Protein AF-U3PXP0-F1 (afdb_monomer_lite)

Radius of gyration: 15.3 Å; chains: 1; bounding box: 30×30×34 Å

InterPro domains:
  IPR000971 Globin [PS01033] (2-51)
  IPR002338 Hemoglobin, alpha-type [PR00612] (16-28)
  IPR002338 Hemoglobin, alpha-type [PR00612] (33-43)
  IPR002338 Hemoglobin, alpha-type [PR00612] (48-51)
  IPR009050 Globin-like superfamily [SSF46458] (1-49)
  IPR012292 Globin/Protoglobin [G3DSA:1.10.490.10] (2-51)
  IPR050056 Hemoglobin and related oxygen transporters [PTHR11442] (1-51)

Foldseek 3Di:
DDDDPVNVVVVVVVVVVCPPVPVVVVVVVVLCCCVVPVVVCVVVVPDDNDD

Organism: Homo sapiens (NCBI:txid9606)

Structure (mmCIF, N/CA/C/O backbone):
data_AF-U3PXP0-F1
#
_entry.id   AF-U3PXP0-F1
#
loop_
_atom_site.group_PDB
_atom_site.id
_atom_site.type_symbol
_atom_site.label_atom_id
_atom_site.label_alt_id
_atom_site.label_comp_id
_atom_site.label_asym_id
_atom_site.label_entity_id
_atom_site.label_seq_id
_atom_site.pdbx_PDB_ins_code
_atom_site.Cartn_x
_atom_site.Cartn_y
_atom_site.Cartn_z
_atom_site.occupancy
_atom_site.B_iso_or_equiv
_atom_site.auth_seq_id
_atom_site.auth_comp_id
_atom_site.auth_asym_id
_atom_site.auth_atom_id
_atom_site.pdbx_PDB_model_num
ATOM 1 N N . MET A 1 1 ? 7.485 18.272 -9.091 1.00 76.69 1 MET A N 1
ATOM 2 C CA . MET A 1 1 ? 8.219 17.020 -8.805 1.00 76.69 1 MET A CA 1
ATOM 3 C C . MET A 1 1 ? 7.625 15.931 -9.687 1.00 76.69 1 MET A C 1
ATOM 5 O O . MET A 1 1 ? 6.416 15.753 -9.645 1.00 76.69 1 MET A O 1
ATOM 9 N N . VAL A 1 2 ? 8.418 15.293 -10.551 1.00 93.25 2 VAL A N 1
ATOM 10 C CA . VAL A 1 2 ? 7.966 14.238 -11.478 1.00 93.25 2 VAL A CA 1
ATOM 11 C C . VAL A 1 2 ? 9.017 13.135 -11.522 1.00 93.25 2 VAL A C 1
ATOM 13 O O . VAL A 1 2 ? 10.198 13.421 -11.354 1.00 93.25 2 VAL A O 1
ATOM 16 N N . LEU A 1 3 ? 8.589 11.891 -11.733 1.00 97.00 3 LEU A N 1
ATOM 17 C CA . LEU A 1 3 ? 9.498 10.756 -11.882 1.00 97.00 3 LEU A CA 1
ATOM 18 C C . LEU A 1 3 ? 10.182 10.789 -13.249 1.00 97.00 3 LEU A C 1
ATOM 20 O O . LEU A 1 3 ? 9.505 10.797 -14.289 1.00 97.00 3 LEU A O 1
ATOM 24 N N . TYR A 1 4 ? 11.510 10.738 -13.244 1.00 97.56 4 TYR A N 1
ATOM 25 C CA . TYR A 1 4 ? 12.309 10.580 -14.449 1.00 97.56 4 TYR A CA 1
ATOM 26 C C . TYR A 1 4 ? 12.161 9.158 -15.014 1.00 97.56 4 TYR A C 1
ATOM 28 O O . TYR A 1 4 ? 11.713 8.241 -14.316 1.00 97.56 4 TYR A O 1
ATOM 36 N N . PRO A 1 5 ? 12.529 8.926 -16.288 1.00 98.25 5 PRO A N 1
ATOM 37 C CA . PRO A 1 5 ? 12.471 7.590 -16.879 1.00 98.25 5 PRO A CA 1
ATOM 38 C C . PRO A 1 5 ? 13.223 6.531 -16.061 1.00 98.25 5 PRO A C 1
ATOM 40 O O . PRO A 1 5 ? 12.710 5.428 -15.887 1.00 98.25 5 PRO A O 1
ATOM 43 N N . ALA A 1 6 ? 14.386 6.883 -15.502 1.00 98.31 6 ALA A N 1
ATOM 44 C CA . ALA A 1 6 ? 15.168 5.990 -14.648 1.00 98.31 6 ALA A CA 1
ATOM 45 C C . ALA A 1 6 ? 14.409 5.586 -13.371 1.00 98.31 6 ALA A C 1
ATOM 47 O O . ALA A 1 6 ? 14.369 4.403 -13.039 1.00 98.31 6 ALA A O 1
ATOM 48 N N . ASP A 1 7 ? 13.725 6.526 -12.712 1.00 98.44 7 ASP A N 1
ATOM 49 C CA . ASP A 1 7 ? 12.926 6.237 -11.514 1.00 98.44 7 ASP A CA 1
ATOM 50 C C . ASP A 1 7 ? 11.811 5.235 -11.826 1.00 98.44 7 ASP A C 1
ATOM 52 O O . ASP A 1 7 ? 11.602 4.265 -11.098 1.00 98.44 7 ASP A O 1
ATOM 56 N N . LYS A 1 8 ? 11.121 5.425 -12.957 1.00 98.50 8 LYS A N 1
ATOM 57 C CA . LYS A 1 8 ? 10.058 4.514 -13.407 1.00 98.50 8 LYS A CA 1
ATOM 58 C C . LYS A 1 8 ? 10.602 3.115 -13.687 1.00 98.50 8 LYS A C 1
ATOM 60 O O . LYS A 1 8 ? 9.942 2.136 -13.344 1.00 98.50 8 LYS A O 1
ATOM 65 N N . THR A 1 9 ? 11.779 3.013 -14.303 1.00 98.69 9 THR A N 1
ATOM 66 C CA . THR A 1 9 ? 12.454 1.728 -14.534 1.00 98.69 9 THR A CA 1
ATOM 67 C C . THR A 1 9 ? 12.784 1.042 -13.213 1.00 98.69 9 THR A C 1
ATOM 69 O O . THR A 1 9 ? 12.468 -0.136 -13.049 1.00 98.69 9 THR A O 1
ATOM 72 N N . ASN A 1 10 ? 13.326 1.781 -12.245 1.0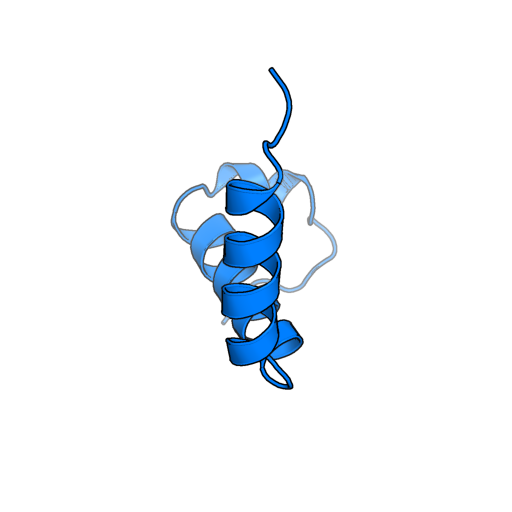0 98.56 10 ASN A N 1
ATOM 73 C CA . ASN A 1 10 ? 13.693 1.241 -10.937 1.00 98.56 10 ASN A CA 1
ATOM 74 C C . ASN A 1 10 ? 12.469 0.744 -10.156 1.00 98.56 10 ASN A C 1
ATOM 76 O O . ASN A 1 10 ? 12.477 -0.381 -9.659 1.00 98.56 10 ASN A O 1
ATOM 80 N N . VAL A 1 11 ? 11.386 1.529 -10.108 1.00 98.50 11 VAL A 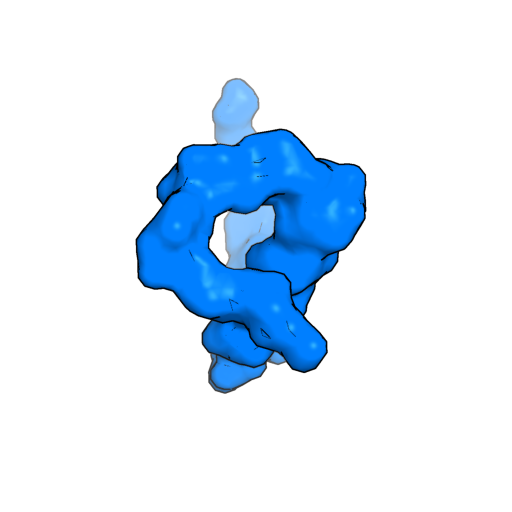N 1
ATOM 81 C 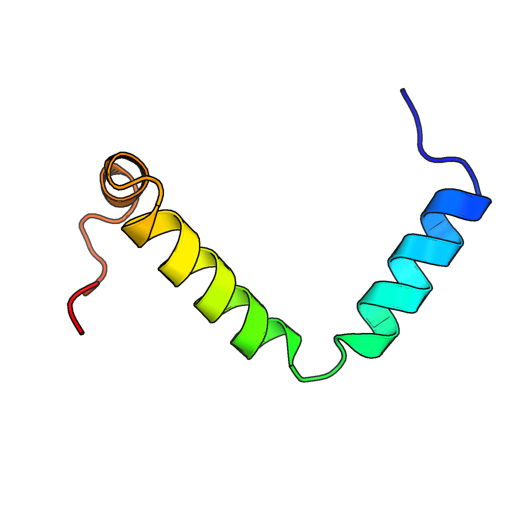CA . VAL A 1 11 ? 10.137 1.130 -9.435 1.00 98.50 11 VAL A CA 1
ATOM 82 C C . VAL A 1 11 ? 9.540 -0.119 -10.082 1.00 98.50 11 VAL A C 1
ATOM 84 O O . VAL A 1 11 ? 9.159 -1.049 -9.374 1.00 98.50 11 VAL A O 1
ATOM 87 N N . LYS A 1 12 ? 9.505 -0.193 -11.420 1.00 98.56 12 LYS A N 1
ATOM 88 C CA . LYS A 1 12 ? 9.018 -1.385 -12.134 1.00 98.56 12 LYS A CA 1
ATOM 89 C C . LYS A 1 12 ? 9.876 -2.618 -11.856 1.00 98.56 12 LYS A C 1
ATOM 91 O O . LYS A 1 12 ? 9.324 -3.695 -11.660 1.00 98.56 12 LYS A O 1
ATOM 96 N N . ALA A 1 13 ? 11.201 -2.469 -11.827 1.00 98.75 13 ALA A N 1
ATOM 97 C CA . ALA A 1 13 ? 12.114 -3.569 -11.533 1.00 98.75 13 ALA A CA 1
ATOM 98 C C . ALA A 1 13 ? 11.919 -4.099 -10.103 1.00 98.75 13 ALA A C 1
ATOM 100 O O . ALA A 1 13 ? 11.803 -5.309 -9.912 1.00 98.75 13 ALA A O 1
ATOM 101 N N . ALA A 1 14 ? 11.814 -3.204 -9.115 1.00 98.62 14 ALA A N 1
ATOM 102 C CA . ALA A 1 14 ? 11.547 -3.573 -7.727 1.00 98.62 14 ALA A CA 1
ATOM 103 C C . ALA A 1 14 ? 10.174 -4.247 -7.572 1.00 98.62 14 ALA A C 1
ATOM 105 O O . ALA A 1 14 ? 10.075 -5.323 -6.986 1.00 98.62 14 ALA A O 1
ATOM 106 N N . TRP A 1 15 ? 9.123 -3.677 -8.170 1.00 98.38 15 TRP A N 1
ATOM 107 C CA . TRP A 1 15 ? 7.778 -4.257 -8.131 1.00 98.38 15 TRP A CA 1
ATOM 108 C C . TRP A 1 15 ? 7.707 -5.624 -8.824 1.00 98.38 15 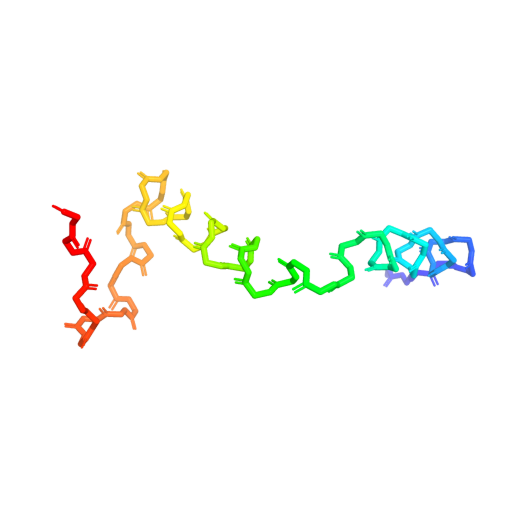TRP A C 1
ATOM 110 O O . TRP A 1 15 ? 7.044 -6.540 -8.344 1.00 98.38 15 TRP A O 1
ATOM 120 N N . GLY A 1 16 ? 8.459 -5.810 -9.912 1.00 98.56 16 GLY A N 1
ATOM 121 C CA . GLY A 1 16 ? 8.604 -7.111 -10.563 1.00 98.56 16 GLY A CA 1
ATOM 122 C C . GLY A 1 16 ? 9.209 -8.183 -9.649 1.00 98.56 16 GLY A C 1
ATOM 123 O O . GLY A 1 16 ? 8.888 -9.357 -9.806 1.00 98.56 16 GLY A O 1
ATOM 124 N N . LYS A 1 17 ? 10.049 -7.800 -8.677 1.00 98.50 17 LYS A N 1
ATOM 125 C CA . LYS A 1 17 ? 10.599 -8.719 -7.666 1.00 98.50 17 LYS A CA 1
ATOM 126 C C . LYS A 1 17 ? 9.641 -9.005 -6.515 1.00 98.50 17 LYS A C 1
ATOM 128 O O . LYS A 1 17 ? 9.697 -10.107 -5.985 1.00 98.50 17 LYS A O 1
ATOM 133 N N . VAL A 1 18 ? 8.758 -8.066 -6.172 1.00 98.38 18 VAL A N 1
ATOM 134 C CA . VAL A 1 18 ? 7.651 -8.315 -5.230 1.00 98.38 18 VAL A CA 1
ATOM 135 C C . VAL A 1 18 ? 6.745 -9.435 -5.759 1.00 98.38 18 VAL A C 1
ATOM 137 O O . VAL A 1 18 ? 6.399 -10.356 -5.022 1.00 98.38 18 VAL A O 1
ATOM 140 N N . GLY A 1 19 ? 6.415 -9.403 -7.055 1.00 97.38 19 GLY A N 1
ATOM 141 C CA . GLY A 1 19 ? 5.758 -10.516 -7.744 1.00 97.38 19 GLY A CA 1
ATOM 142 C C . GLY A 1 19 ? 4.465 -10.981 -7.061 1.00 97.38 19 GLY A C 1
ATOM 143 O O . GLY A 1 19 ? 3.597 -10.173 -6.734 1.00 97.38 19 GLY A O 1
ATOM 144 N N . ALA A 1 20 ? 4.339 -12.295 -6.847 1.00 98.19 20 ALA A N 1
ATOM 145 C CA . ALA A 1 20 ? 3.161 -12.907 -6.226 1.00 98.19 20 ALA A CA 1
ATOM 146 C C . ALA A 1 20 ? 3.012 -12.605 -4.719 1.00 98.19 20 ALA A C 1
ATOM 148 O O . ALA A 1 20 ? 1.931 -12.807 -4.172 1.00 98.19 20 ALA A O 1
ATOM 149 N N . HIS A 1 21 ? 4.048 -12.075 -4.059 1.00 98.44 21 HIS A N 1
ATOM 150 C CA . HIS A 1 21 ? 4.028 -11.748 -2.627 1.00 98.44 21 HIS A CA 1
ATOM 151 C C . HIS A 1 21 ? 3.417 -10.374 -2.323 1.00 98.44 21 HIS A C 1
ATOM 153 O O . HIS A 1 21 ? 3.371 -9.962 -1.168 1.00 98.44 21 HIS A O 1
ATOM 159 N N . ALA A 1 22 ? 2.922 -9.645 -3.330 1.00 98.25 22 ALA A N 1
ATOM 160 C CA . ALA A 1 22 ? 2.360 -8.307 -3.131 1.00 98.25 22 ALA A CA 1
ATOM 161 C C . ALA A 1 22 ? 1.242 -8.268 -2.069 1.00 98.25 22 ALA A C 1
ATOM 163 O O . ALA A 1 22 ? 1.166 -7.311 -1.303 1.00 98.25 22 ALA A O 1
ATOM 164 N N . GLY A 1 23 ? 0.397 -9.305 -2.005 1.00 97.88 23 GLY A N 1
ATOM 165 C CA . GLY A 1 23 ? -0.654 -9.412 -0.987 1.00 97.88 23 GLY A CA 1
ATOM 166 C C . GLY A 1 23 ? -0.099 -9.622 0.425 1.00 97.88 23 GLY A C 1
ATOM 167 O O . GLY A 1 23 ? -0.528 -8.945 1.355 1.00 97.88 23 GLY A O 1
ATOM 168 N N . GLU A 1 24 ? 0.893 -10.504 0.565 1.00 98.31 24 GLU A N 1
ATOM 169 C CA . GLU A 1 24 ? 1.578 -10.800 1.830 1.00 98.31 24 GLU A CA 1
ATOM 170 C C . GLU A 1 24 ? 2.298 -9.558 2.375 1.00 98.31 24 GLU A C 1
ATOM 172 O O . GLU A 1 24 ? 2.052 -9.140 3.504 1.00 98.31 24 GLU A O 1
ATOM 177 N N . TYR A 1 25 ? 3.096 -8.885 1.542 1.00 98.56 25 TYR A N 1
ATOM 178 C CA . TYR A 1 25 ? 3.806 -7.665 1.942 1.00 98.56 25 TYR A CA 1
ATOM 179 C C . TYR A 1 25 ? 2.855 -6.491 2.200 1.00 98.56 25 TYR A C 1
ATOM 181 O O . TYR A 1 25 ? 3.150 -5.622 3.018 1.00 98.56 25 TYR A O 1
ATOM 189 N N . GLY A 1 26 ? 1.702 -6.457 1.526 1.00 98.12 26 GLY A N 1
ATOM 190 C CA . GLY A 1 26 ? 0.648 -5.483 1.798 1.00 98.12 26 GLY A CA 1
ATOM 191 C C . GLY A 1 26 ? 0.042 -5.658 3.192 1.00 98.12 26 GLY A C 1
ATOM 192 O O . GLY A 1 26 ? -0.104 -4.675 3.919 1.00 98.12 26 GLY A O 1
ATOM 193 N N . ALA A 1 27 ? -0.263 -6.897 3.585 1.00 97.69 27 ALA A N 1
ATOM 194 C CA . ALA A 1 27 ? -0.742 -7.206 4.931 1.00 97.69 27 ALA A CA 1
ATOM 195 C C . ALA A 1 27 ? 0.314 -6.860 5.993 1.00 97.69 27 ALA A C 1
ATOM 197 O O . ALA A 1 27 ? 0.003 -6.164 6.959 1.00 97.69 27 ALA A O 1
ATOM 198 N N . GLU A 1 28 ? 1.575 -7.237 5.762 1.00 98.25 28 GLU A N 1
ATOM 199 C CA . GLU A 1 28 ? 2.693 -6.916 6.657 1.00 98.25 28 GLU A CA 1
ATOM 200 C C . GLU A 1 28 ? 2.876 -5.396 6.830 1.00 98.25 28 GLU A C 1
ATOM 202 O O . GLU A 1 28 ? 3.104 -4.900 7.935 1.00 98.25 28 GLU A O 1
ATOM 207 N N . ALA A 1 29 ? 2.748 -4.621 5.749 1.00 98.56 29 ALA A N 1
ATOM 208 C CA . ALA A 1 29 ? 2.838 -3.166 5.814 1.00 98.56 29 ALA A CA 1
ATOM 209 C C . ALA A 1 29 ? 1.710 -2.549 6.660 1.00 98.56 29 ALA A C 1
ATOM 211 O O . ALA A 1 29 ? 1.969 -1.624 7.435 1.00 98.56 29 ALA A O 1
ATOM 212 N N . LEU A 1 30 ? 0.477 -3.062 6.548 1.00 98.12 30 LEU A N 1
ATOM 213 C CA . LEU A 1 30 ? -0.654 -2.622 7.373 1.00 98.12 30 LEU A CA 1
ATOM 214 C C . LEU A 1 30 ? -0.453 -2.982 8.848 1.00 98.12 30 LEU A C 1
ATOM 216 O O . LEU A 1 30 ? -0.646 -2.127 9.711 1.00 98.12 30 LEU A O 1
ATOM 220 N N . GLU A 1 31 ? 0.002 -4.198 9.143 1.00 97.69 31 GLU A N 1
ATOM 221 C CA . GLU A 1 31 ? 0.322 -4.629 10.506 1.00 97.69 31 GLU A CA 1
ATOM 222 C C . GLU A 1 31 ? 1.383 -3.714 11.141 1.00 97.69 31 GLU A C 1
ATOM 224 O O . GLU A 1 31 ? 1.162 -3.123 12.204 1.00 97.69 31 GLU A O 1
ATOM 229 N N . ARG A 1 32 ? 2.502 -3.485 10.438 1.00 98.25 32 ARG A N 1
ATOM 230 C CA . ARG A 1 32 ? 3.559 -2.558 10.877 1.00 98.25 32 ARG A CA 1
ATOM 231 C C . ARG A 1 32 ? 3.026 -1.143 11.094 1.00 98.25 32 ARG A C 1
ATOM 233 O O . ARG A 1 32 ? 3.451 -0.485 12.048 1.00 98.25 32 ARG A O 1
ATOM 240 N N . MET A 1 33 ? 2.109 -0.670 10.246 1.00 98.44 33 MET A N 1
ATOM 241 C CA . MET A 1 33 ? 1.471 0.641 10.386 1.00 98.44 33 MET A CA 1
ATOM 242 C C . MET A 1 33 ? 0.621 0.714 11.658 1.00 98.44 33 MET A C 1
ATOM 244 O O . MET A 1 33 ? 0.763 1.668 12.422 1.00 98.44 33 MET A O 1
ATOM 248 N N . PHE A 1 34 ? -0.219 -0.285 11.926 1.00 97.62 34 PHE A N 1
ATOM 249 C CA . PHE A 1 34 ? -1.085 -0.298 13.107 1.00 97.62 34 PHE A CA 1
ATOM 250 C C . PHE A 1 34 ? -0.308 -0.392 14.423 1.00 97.62 34 PHE A C 1
ATOM 252 O O . PHE A 1 34 ? -0.738 0.192 15.423 1.00 97.62 34 PHE A O 1
ATOM 259 N N . LEU A 1 35 ? 0.828 -1.0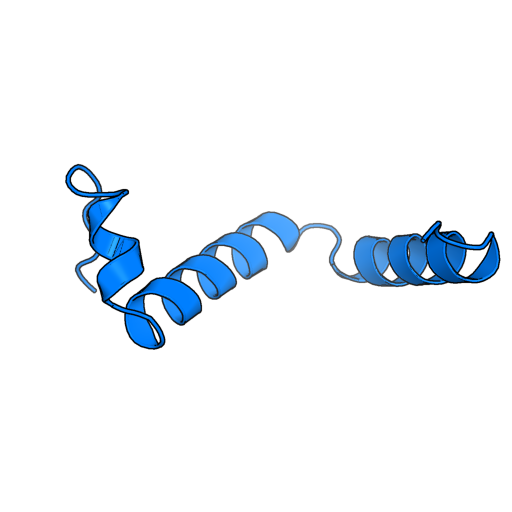94 14.427 1.00 96.88 35 LEU A N 1
ATOM 260 C CA . LEU A 1 35 ? 1.707 -1.211 15.591 1.00 96.88 35 LEU A CA 1
ATOM 261 C C . LEU A 1 35 ? 2.550 0.051 15.807 1.00 96.88 35 LEU A C 1
ATOM 263 O O . LEU A 1 35 ? 2.602 0.574 16.919 1.00 96.88 35 LEU A O 1
ATOM 267 N N . SER A 1 36 ? 3.183 0.565 14.749 1.00 98.44 36 SER A N 1
ATOM 268 C CA . SER A 1 36 ? 4.099 1.715 14.846 1.00 98.44 36 SER A CA 1
ATOM 269 C C . SER A 1 36 ? 3.357 3.045 14.974 1.00 98.44 36 SER A C 1
ATOM 271 O O . SER A 1 36 ? 3.856 3.978 15.602 1.00 98.44 36 SER A O 1
ATOM 273 N N . PHE A 1 37 ? 2.155 3.137 14.398 1.00 98.12 37 PHE A N 1
ATOM 274 C CA . PHE A 1 37 ? 1.327 4.341 14.377 1.00 98.12 37 PHE A CA 1
ATOM 275 C C . PHE A 1 37 ? -0.110 4.023 14.821 1.00 98.12 37 PHE A C 1
ATOM 277 O O . PHE A 1 37 ? -1.028 4.015 13.996 1.00 98.12 37 PHE A O 1
ATOM 284 N N . PRO A 1 38 ? -0.360 3.799 16.126 1.00 97.38 38 PRO A N 1
ATOM 285 C CA . PRO A 1 38 ? -1.644 3.285 16.608 1.00 97.38 38 PRO A CA 1
ATOM 286 C C . PRO A 1 38 ? -2.871 4.135 16.259 1.00 97.38 38 PRO A C 1
ATOM 288 O O . PRO A 1 38 ? -3.970 3.596 16.145 1.00 97.38 38 PRO A O 1
ATOM 291 N N . THR A 1 39 ? -2.706 5.444 16.054 1.00 98.25 39 THR A N 1
ATOM 292 C CA . THR A 1 39 ? -3.790 6.357 15.655 1.00 98.25 39 THR A CA 1
ATOM 293 C C . THR A 1 39 ? -4.390 6.007 14.292 1.00 98.25 39 THR A C 1
ATOM 295 O O . THR A 1 39 ? -5.560 6.298 14.048 1.00 98.25 39 THR A O 1
ATOM 298 N N . THR A 1 40 ? -3.647 5.318 13.424 1.00 98.44 40 THR A N 1
ATOM 299 C CA . THR A 1 40 ? -4.143 4.857 12.117 1.00 98.44 40 THR A CA 1
ATOM 300 C C . THR A 1 40 ? -5.263 3.821 12.237 1.00 98.44 40 THR A C 1
ATOM 302 O O . THR A 1 40 ? -6.112 3.742 11.351 1.00 98.44 40 THR A O 1
ATOM 305 N N . LYS A 1 41 ? -5.355 3.098 13.364 1.00 97.75 41 LYS A N 1
ATOM 306 C CA . LYS A 1 41 ? -6.447 2.145 13.635 1.00 97.75 41 LYS A CA 1
ATOM 307 C C . LYS A 1 41 ? -7.824 2.812 13.704 1.00 97.75 41 LYS A C 1
ATOM 309 O O . LYS A 1 41 ? -8.830 2.147 13.487 1.00 97.75 41 LYS A O 1
ATOM 314 N N . THR A 1 42 ? -7.889 4.125 13.944 1.00 98.00 42 THR A N 1
ATOM 315 C CA . THR A 1 42 ? -9.161 4.870 14.003 1.00 98.00 42 THR A CA 1
ATOM 316 C C . THR A 1 42 ? -9.924 4.879 12.673 1.00 98.00 42 THR A C 1
ATOM 318 O O . THR A 1 42 ? -11.143 5.031 12.682 1.00 98.00 42 THR A O 1
ATOM 321 N N . TYR A 1 43 ? -9.244 4.647 11.544 1.00 98.38 43 TYR A N 1
ATOM 322 C CA . TYR A 1 43 ? -9.874 4.507 10.225 1.00 98.38 43 TYR A CA 1
ATOM 323 C C . TYR A 1 43 ? -10.451 3.106 9.964 1.00 98.38 43 TYR A C 1
ATOM 325 O O . TYR A 1 43 ? -11.234 2.933 9.032 1.00 98.38 43 TYR A O 1
ATOM 333 N N . PHE A 1 44 ? -10.108 2.115 10.794 1.00 97.69 44 PHE A N 1
ATOM 334 C CA . PHE A 1 44 ? -10.494 0.711 10.623 1.00 97.69 44 PHE A CA 1
ATOM 335 C C . PHE A 1 44 ? -11.241 0.149 11.849 1.00 97.69 44 PHE A C 1
ATOM 337 O O . PHE A 1 44 ? -10.901 -0.930 12.328 1.00 97.69 44 PHE A O 1
ATOM 344 N N . PRO A 1 45 ? -12.285 0.824 12.373 1.00 96.69 45 PRO A N 1
ATOM 345 C CA . PRO A 1 45 ? -12.966 0.385 13.597 1.00 96.69 45 PRO A CA 1
ATOM 346 C C . PRO A 1 45 ? -13.782 -0.907 13.426 1.00 96.69 45 PRO A C 1
ATOM 348 O O . PRO A 1 45 ? -14.252 -1.469 14.407 1.00 96.69 45 PRO A O 1
ATOM 351 N N . HIS A 1 46 ? -13.994 -1.345 12.183 1.00 96.88 46 HIS A N 1
ATOM 352 C CA . HIS A 1 46 ? -14.794 -2.515 11.820 1.00 96.88 46 HIS A CA 1
ATOM 353 C C . HIS A 1 46 ? -13.937 -3.737 11.457 1.00 96.88 46 HIS A C 1
ATOM 355 O O . HIS A 1 46 ? -14.488 -4.775 11.100 1.00 96.88 46 HIS A O 1
ATOM 361 N N . PHE A 1 47 ? -12.608 -3.611 11.498 1.00 96.19 47 PHE A N 1
ATOM 362 C CA . PHE A 1 47 ? -11.699 -4.733 11.282 1.00 96.19 47 PHE A CA 1
ATOM 363 C C . PHE A 1 47 ? -11.349 -5.362 12.625 1.00 96.19 47 PHE A C 1
ATOM 365 O O . PHE A 1 47 ? -11.108 -4.651 13.602 1.00 96.19 47 PHE A O 1
ATOM 372 N N . ASP A 1 48 ? -11.276 -6.690 12.651 1.00 94.56 48 ASP A N 1
ATOM 373 C CA . ASP A 1 48 ? -10.586 -7.373 13.733 1.00 94.56 48 ASP A CA 1
ATOM 374 C C . ASP A 1 48 ? -9.077 -7.234 13.505 1.00 94.56 48 ASP A C 1
ATOM 376 O O . ASP A 1 48 ? -8.534 -7.739 12.524 1.00 94.56 48 ASP A O 1
ATOM 380 N N . LEU A 1 49 ? -8.431 -6.460 14.376 1.00 93.06 49 LEU A N 1
ATOM 381 C CA . LEU A 1 49 ? -6.988 -6.207 14.374 1.00 93.06 49 LEU A CA 1
ATOM 382 C C . LEU A 1 49 ? -6.311 -6.844 15.596 1.00 93.06 49 LEU A C 1
ATOM 384 O O . LEU A 1 49 ? -5.204 -6.446 15.968 1.00 93.06 49 LEU A O 1
ATOM 388 N N . SER A 1 50 ? -7.006 -7.759 16.277 1.00 83.94 50 SER A N 1
ATOM 389 C CA . SER 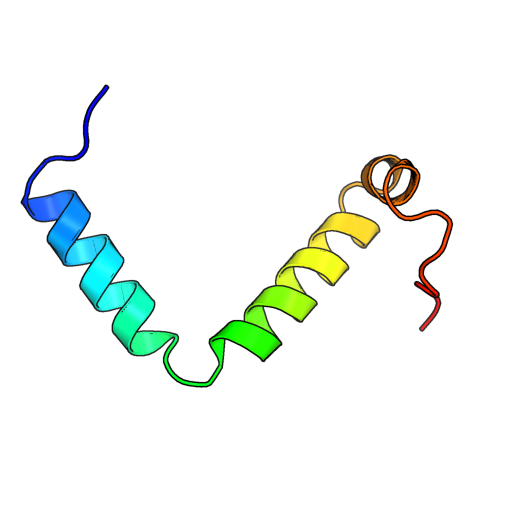A 1 50 ? -6.404 -8.585 17.315 1.00 83.94 50 SER A CA 1
ATOM 390 C C . SER A 1 50 ? -5.585 -9.713 16.678 1.00 83.94 50 SER A C 1
ATOM 392 O O . SER A 1 50 ? -5.939 -10.229 15.620 1.00 83.94 50 SER A O 1
ATOM 394 N N . HIS A 1 51 ? -4.450 -10.032 17.300 1.00 65.81 51 HIS A N 1
ATOM 395 C CA . HIS A 1 51 ? -3.594 -11.171 16.961 1.00 65.81 51 HIS A CA 1
ATOM 396 C C . HIS A 1 51 ? -3.762 -12.262 18.016 1.00 65.81 51 HIS A C 1
ATOM 398 O O . HIS A 1 51 ? -3.890 -11.891 19.209 1.00 65.81 51 HIS A O 1
#

Secondary structure (DSSP, 8-state):
----HHHHHHHHHHHHHHGGGHHHHHHHHHHHHHHH-GGGGGG-TTS----

Sequence (51 aa):
MVLYPADKTNVKAAWGKVGAHAGEYGAEALERMFLSFPTTKTYFPHFDLSH

pLDDT: mean 96.46, std 5.67, range [65.81, 98.75]